Protein AF-A0A7S2PCW9-F1 (afdb_monomer_lite)

Radius of gyration: 30.2 Å; chains: 1; bounding box: 95×46×54 Å

Sequence (118 aa):
PPNASYPGVPGCVPASGDLLLANRIVDLWAAFAKHGEAAWPRFEIGAEQTLKINLSTIGGLPMENGNGRSDCELLRSIGVSVPDIMALFMALSTCGDPPIIEAATHAHVPGEAAAASR

Secondary structure (DSSP, 8-state):
------TTSPP-PPPHHHHHHHHHHHHHHHHHHHHS--SSPPP-TTS-EEE--SGGGGTS--EEES-SHHHHHHHHHTT--HHHHHHHHHHHHTTTPPP-------------------

pLDDT: mean 75.96, std 18.86, range [37.81, 97.12]

Foldseek 3Di:
DDDPDDPPDPGPDDDPLVVLLVVLVCVQVVCCVVPVDGPDDDADVPFGKDFDRDSCSSVHGDIDTDDCVVVVVVCVVVVNDPVNVVVVVVVVVVVPDDPPPPPPPPPPDDDDDDDDDD

Structure (mmCIF, N/CA/C/O backbone):
data_AF-A0A7S2PCW9-F1
#
_entry.id   AF-A0A7S2PCW9-F1
#
loop_
_atom_site.group_PDB
_atom_site.id
_atom_site.type_symbol
_atom_site.label_atom_id
_atom_site.label_alt_id
_atom_site.label_comp_id
_atom_site.label_asym_id
_atom_site.label_entity_id
_atom_site.label_seq_id
_atom_site.pdbx_PDB_ins_code
_atom_site.Cartn_x
_atom_site.Cartn_y
_atom_site.Cartn_z
_atom_site.occupancy
_atom_site.B_iso_or_equiv
_atom_site.auth_seq_id
_a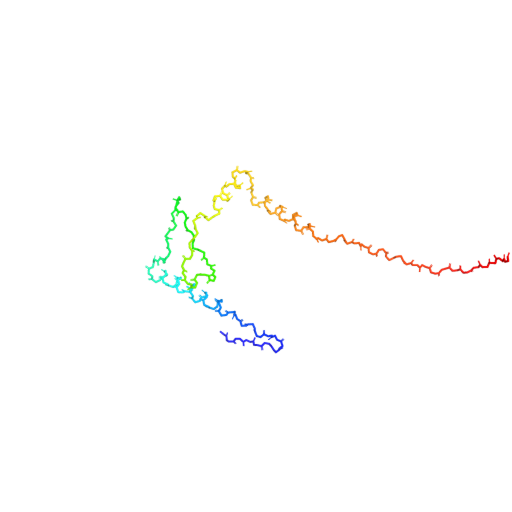tom_site.auth_comp_id
_atom_site.auth_asym_id
_atom_site.auth_atom_id
_atom_site.pdbx_PDB_model_num
ATOM 1 N N . PRO A 1 1 ? 7.077 14.504 -19.826 1.00 40.62 1 PRO A N 1
ATOM 2 C CA . PRO A 1 1 ? 8.308 15.194 -20.289 1.00 40.62 1 PRO A CA 1
ATOM 3 C C . PRO A 1 1 ? 9.526 14.254 -20.222 1.00 40.62 1 PRO A C 1
ATOM 5 O O . PRO A 1 1 ? 9.749 13.675 -19.163 1.00 40.62 1 PRO A O 1
ATOM 8 N N . PRO A 1 2 ? 10.275 14.044 -21.321 1.00 51.28 2 PRO A N 1
ATOM 9 C CA . PRO A 1 2 ? 11.422 13.149 -21.307 1.00 51.28 2 PRO A CA 1
ATOM 10 C C . PRO A 1 2 ? 12.657 13.868 -20.743 1.00 51.28 2 PRO A C 1
ATOM 12 O O . PRO A 1 2 ? 13.048 14.931 -21.213 1.00 51.28 2 PRO A O 1
ATOM 15 N N . ASN A 1 3 ? 13.204 13.271 -19.687 1.00 49.59 3 ASN A N 1
ATOM 16 C CA . ASN A 1 3 ? 14.555 13.356 -19.127 1.00 49.59 3 ASN A CA 1
ATOM 17 C C . ASN A 1 3 ? 15.497 14.434 -19.698 1.00 49.59 3 ASN A C 1
ATOM 19 O O . ASN A 1 3 ? 16.187 14.218 -20.696 1.00 49.59 3 ASN A O 1
ATOM 23 N N . ALA A 1 4 ? 15.633 15.546 -18.971 1.00 52.28 4 ALA A N 1
ATOM 24 C CA . ALA A 1 4 ? 16.808 16.403 -19.079 1.00 52.28 4 ALA A CA 1
ATOM 25 C C . ALA A 1 4 ? 17.998 15.676 -18.431 1.00 52.28 4 ALA A C 1
ATOM 27 O O . ALA A 1 4 ? 18.099 15.580 -17.209 1.00 52.28 4 ALA A O 1
ATOM 28 N N . SER A 1 5 ? 18.871 15.114 -19.263 1.00 53.31 5 SER A N 1
ATOM 29 C CA . SER A 1 5 ? 20.104 14.463 -18.819 1.00 53.31 5 SER A CA 1
ATOM 30 C C . SER A 1 5 ? 21.188 15.534 -18.692 1.00 53.31 5 SER A C 1
ATOM 32 O O . SER A 1 5 ? 21.655 16.053 -19.704 1.00 53.31 5 SER A O 1
ATOM 34 N N . TYR A 1 6 ? 21.568 15.900 -17.468 1.00 50.94 6 TYR A N 1
ATOM 35 C CA . TYR A 1 6 ? 22.735 16.755 -17.236 1.00 50.94 6 TYR A CA 1
ATOM 36 C C . TYR A 1 6 ? 24.022 15.956 -17.519 1.00 50.94 6 TYR A C 1
ATOM 38 O O . TYR A 1 6 ? 24.159 14.837 -17.015 1.00 50.94 6 TYR A O 1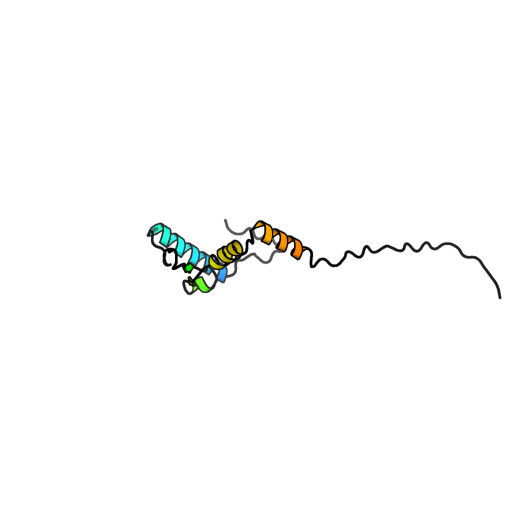
ATOM 46 N N . PRO A 1 7 ? 24.976 16.485 -18.309 1.00 47.00 7 PRO A N 1
ATOM 47 C CA . PRO A 1 7 ? 26.215 15.777 -18.609 1.00 47.00 7 PRO A CA 1
ATOM 48 C C . PRO A 1 7 ? 27.065 15.642 -17.338 1.00 47.00 7 PRO A C 1
ATOM 50 O O . PRO A 1 7 ? 27.389 16.636 -16.695 1.00 47.00 7 PRO A O 1
ATOM 53 N N . GLY A 1 8 ? 27.414 14.403 -16.978 1.00 58.62 8 GLY A N 1
ATOM 54 C CA . GLY A 1 8 ? 28.242 14.082 -15.806 1.00 58.62 8 GLY A CA 1
ATOM 55 C C . GLY A 1 8 ? 27.496 13.451 -14.627 1.00 58.62 8 GLY A C 1
ATOM 56 O O . GLY A 1 8 ? 28.143 13.000 -13.687 1.00 58.62 8 GLY A O 1
ATOM 57 N N . VAL A 1 9 ? 26.165 13.351 -14.682 1.00 60.97 9 VAL A N 1
ATOM 58 C CA . VAL A 1 9 ? 25.382 12.571 -13.714 1.00 60.97 9 VAL A CA 1
ATOM 59 C C . VAL A 1 9 ? 25.079 11.213 -14.354 1.00 60.97 9 VAL A C 1
ATOM 61 O O . VAL A 1 9 ? 24.480 11.202 -15.434 1.00 60.97 9 VAL A O 1
ATOM 64 N N . PRO A 1 10 ? 25.490 10.066 -13.771 1.00 61.47 10 PRO A N 1
ATOM 65 C CA . PRO A 1 10 ? 25.005 8.771 -14.237 1.00 61.47 10 PRO A CA 1
ATOM 66 C C . PRO A 1 10 ? 23.479 8.837 -14.231 1.00 61.47 10 PRO A C 1
ATOM 68 O O . PRO A 1 10 ? 22.887 9.183 -13.212 1.00 61.47 10 PRO A O 1
ATOM 71 N N . GLY A 1 11 ? 22.868 8.635 -15.402 1.00 66.69 11 GLY A N 1
ATOM 72 C CA . GLY A 1 11 ? 21.455 8.930 -15.614 1.00 66.69 11 GLY A CA 1
ATOM 73 C C . GLY A 1 11 ? 20.604 8.348 -14.492 1.00 66.69 11 GLY A C 1
ATOM 74 O O . GLY A 1 11 ? 20.697 7.154 -14.208 1.00 66.69 11 GLY A O 1
ATOM 75 N N . CYS A 1 12 ? 19.802 9.197 -13.847 1.00 73.88 12 CYS A N 1
ATOM 76 C CA . CYS A 1 12 ? 18.858 8.801 -12.808 1.00 73.88 12 CYS A CA 1
ATOM 77 C C . CYS A 1 12 ? 17.731 7.980 -13.446 1.00 73.88 12 CYS A C 1
ATOM 79 O O . CYS A 1 12 ? 16.638 8.485 -13.701 1.00 73.88 12 CYS A O 1
ATOM 81 N N . VAL A 1 13 ? 18.027 6.729 -13.783 1.00 84.94 13 VAL A N 1
ATOM 82 C CA . VAL A 1 13 ? 17.057 5.775 -14.306 1.00 84.94 13 VAL A CA 1
ATOM 83 C C . VAL A 1 13 ? 16.504 4.999 -13.112 1.00 84.94 13 VAL A C 1
ATOM 85 O O . VAL A 1 13 ? 17.295 4.399 -12.380 1.00 84.94 13 VAL A O 1
ATOM 88 N N . PRO A 1 14 ? 15.178 5.013 -12.885 1.00 86.44 14 PRO A N 1
ATOM 89 C CA . PRO A 1 14 ? 14.561 4.210 -11.835 1.00 86.44 14 PRO A CA 1
ATOM 90 C C . PRO A 1 14 ? 14.922 2.731 -11.985 1.00 86.44 14 PRO A C 1
ATOM 92 O O . PRO A 1 14 ? 15.053 2.233 -13.109 1.00 86.44 14 PRO A O 1
ATOM 95 N N . ALA A 1 15 ? 15.051 2.013 -10.867 1.00 90.94 15 ALA A N 1
ATOM 96 C CA . ALA A 1 15 ? 15.292 0.581 -10.932 1.00 90.94 15 ALA A CA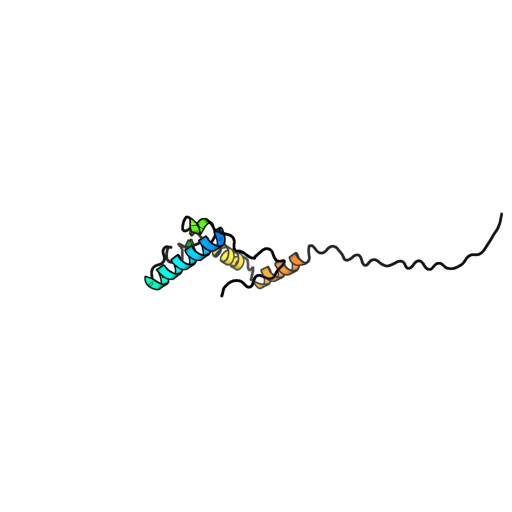 1
ATOM 97 C C . ALA A 1 15 ? 14.109 -0.111 -11.627 1.00 90.94 15 ALA A C 1
ATOM 99 O O . ALA A 1 15 ? 12.955 0.311 -11.515 1.00 90.94 15 ALA A O 1
ATOM 100 N N . SER A 1 16 ? 14.376 -1.208 -12.336 1.00 92.50 16 SER A N 1
ATOM 101 C CA . SER A 1 16 ? 13.323 -1.960 -13.032 1.00 92.50 16 SER A CA 1
ATOM 102 C C . SER A 1 16 ? 12.218 -2.427 -12.078 1.00 92.50 16 SER A C 1
ATOM 104 O O . SER A 1 16 ? 11.044 -2.389 -12.436 1.00 92.50 16 SER A O 1
ATOM 106 N N . GLY A 1 17 ? 12.581 -2.800 -10.846 1.00 93.69 17 GLY A N 1
ATOM 107 C CA . GLY A 1 17 ? 11.633 -3.149 -9.788 1.00 93.69 17 GLY A CA 1
ATOM 108 C C . GLY A 1 17 ? 10.683 -2.005 -9.425 1.00 93.69 17 GLY A C 1
ATOM 109 O O . GLY A 1 17 ? 9.489 -2.246 -9.267 1.00 93.69 17 GLY A O 1
ATOM 110 N N . ASP A 1 18 ? 11.176 -0.766 -9.376 1.00 93.88 18 ASP A N 1
ATOM 111 C CA . ASP A 1 18 ? 10.360 0.408 -9.046 1.00 93.88 18 ASP A CA 1
ATOM 112 C C . ASP A 1 18 ? 9.331 0.688 -10.141 1.00 93.88 18 ASP A C 1
ATOM 114 O O . ASP A 1 18 ? 8.170 0.967 -9.851 1.00 93.88 18 ASP A O 1
ATOM 118 N N . LEU A 1 19 ? 9.733 0.554 -11.410 1.00 96.38 19 LEU A N 1
ATOM 119 C CA . LEU A 1 19 ? 8.829 0.716 -12.552 1.00 96.38 19 LEU A CA 1
ATOM 120 C C . LEU A 1 19 ? 7.735 -0.359 -12.564 1.00 96.38 19 LEU A C 1
ATOM 122 O O . LEU A 1 19 ? 6.568 -0.058 -12.810 1.00 96.38 19 LEU A O 1
ATOM 126 N N . LEU A 1 20 ? 8.098 -1.611 -12.271 1.00 97.12 20 LEU A N 1
ATOM 127 C CA . LEU A 1 20 ? 7.141 -2.714 -12.182 1.00 97.12 20 LEU A CA 1
ATOM 128 C C . LEU A 1 20 ? 6.165 -2.525 -11.018 1.00 97.12 20 LEU A C 1
ATOM 130 O O . LEU A 1 20 ? 4.961 -2.714 -11.192 1.00 97.12 20 LEU A O 1
ATOM 134 N N . LEU A 1 21 ? 6.665 -2.113 -9.851 1.00 96.38 21 LEU A N 1
ATOM 135 C CA . LEU A 1 21 ? 5.826 -1.805 -8.699 1.00 96.38 21 LEU A CA 1
ATOM 136 C C . LEU A 1 21 ? 4.893 -0.623 -8.991 1.00 96.38 21 LEU A C 1
ATOM 138 O O . LEU A 1 21 ? 3.707 -0.701 -8.682 1.00 96.38 21 LEU A O 1
ATOM 142 N N . ALA A 1 22 ? 5.389 0.439 -9.629 1.00 96.56 22 ALA A N 1
ATOM 143 C CA . ALA A 1 22 ? 4.581 1.595 -10.007 1.00 96.56 22 ALA A CA 1
ATOM 144 C C . ALA A 1 22 ? 3.431 1.201 -10.943 1.00 96.56 22 ALA A C 1
ATOM 146 O O . ALA A 1 22 ? 2.282 1.547 -10.670 1.00 96.56 22 ALA A O 1
ATOM 147 N N . ASN A 1 23 ? 3.714 0.416 -11.988 1.00 96.88 23 ASN A N 1
ATOM 148 C CA . ASN A 1 23 ? 2.680 -0.105 -12.886 1.00 96.88 23 ASN A CA 1
ATOM 149 C C . ASN A 1 23 ? 1.645 -0.934 -12.117 1.00 96.88 23 ASN A C 1
ATOM 151 O O . ASN A 1 23 ? 0.444 -0.719 -12.261 1.00 96.88 23 ASN A O 1
ATOM 155 N N . ARG A 1 24 ? 2.104 -1.819 -11.224 1.00 96.19 24 ARG A N 1
ATOM 156 C CA . ARG A 1 24 ? 1.217 -2.644 -10.401 1.00 96.19 24 ARG A CA 1
ATOM 157 C C . ARG A 1 24 ? 0.308 -1.810 -9.496 1.00 96.19 24 ARG A C 1
ATOM 159 O O . ARG A 1 24 ? -0.872 -2.124 -9.369 1.00 96.19 24 ARG A O 1
ATOM 166 N N . ILE A 1 25 ? 0.836 -0.761 -8.869 1.00 96.62 25 ILE A N 1
ATOM 167 C CA . ILE A 1 25 ? 0.061 0.158 -8.024 1.00 96.62 25 ILE A CA 1
ATOM 168 C C . ILE A 1 25 ? -0.985 0.896 -8.864 1.00 96.62 25 ILE A C 1
ATOM 170 O O . ILE A 1 25 ? -2.142 0.984 -8.453 1.00 96.62 25 ILE A O 1
ATOM 174 N N . VAL A 1 26 ? -0.601 1.396 -10.041 1.00 97.12 26 VAL A N 1
ATOM 175 C CA . VAL A 1 26 ? -1.527 2.068 -10.963 1.00 97.12 26 VAL A CA 1
ATOM 176 C C . VAL A 1 26 ? -2.669 1.136 -11.357 1.00 97.12 26 VAL A C 1
ATOM 178 O O . VAL A 1 26 ? -3.823 1.544 -11.258 1.00 97.12 26 VAL A O 1
ATOM 181 N N . ASP A 1 27 ? -2.377 -0.113 -11.719 1.00 95.50 27 ASP A N 1
ATOM 182 C CA . ASP A 1 27 ? -3.400 -1.098 -12.084 1.00 95.50 27 ASP A CA 1
ATOM 183 C C . ASP A 1 27 ? -4.389 -1.352 -10.941 1.00 95.50 27 ASP A C 1
ATOM 185 O O . ASP A 1 27 ? -5.600 -1.390 -11.163 1.00 95.50 27 ASP A O 1
ATOM 189 N N . LEU A 1 28 ? -3.890 -1.484 -9.708 1.00 95.44 28 LEU A N 1
ATOM 190 C CA . LEU A 1 28 ? -4.722 -1.689 -8.521 1.00 95.44 28 LEU A CA 1
ATOM 191 C C . LEU A 1 28 ? -5.684 -0.516 -8.287 1.00 95.44 28 LEU A C 1
ATOM 193 O O . LEU A 1 28 ? -6.885 -0.729 -8.103 1.00 95.44 28 LEU A O 1
ATOM 197 N N . TRP A 1 29 ? -5.181 0.720 -8.335 1.00 95.94 29 TRP A N 1
ATOM 198 C CA . TRP A 1 29 ? -6.010 1.912 -8.136 1.00 95.94 29 TRP A CA 1
ATOM 199 C C . TRP A 1 29 ? -6.957 2.177 -9.305 1.00 95.94 29 TRP A C 1
ATOM 201 O O . TRP A 1 29 ? -8.098 2.577 -9.083 1.00 95.94 29 TRP A O 1
ATOM 211 N N . ALA A 1 30 ? -6.522 1.930 -10.541 1.00 96.62 30 ALA A N 1
ATOM 212 C CA . ALA A 1 30 ? -7.357 2.083 -11.726 1.00 96.62 30 ALA A CA 1
ATOM 213 C C . ALA A 1 30 ? -8.506 1.066 -11.738 1.00 96.62 30 ALA A C 1
ATOM 215 O O . ALA A 1 30 ? -9.645 1.434 -12.027 1.00 96.62 30 ALA A O 1
ATOM 216 N N . ALA A 1 31 ? -8.233 -0.194 -11.382 1.00 94.62 31 ALA A N 1
ATOM 217 C CA . ALA A 1 31 ? -9.260 -1.223 -11.253 1.00 94.62 31 ALA A CA 1
ATOM 218 C C . ALA A 1 31 ? -10.287 -0.848 -10.177 1.00 94.62 31 ALA A C 1
ATOM 220 O O . ALA A 1 31 ? -11.488 -0.870 -10.453 1.00 94.62 31 ALA A O 1
ATOM 221 N N . PHE A 1 32 ? -9.824 -0.412 -9.000 1.00 96.00 32 PHE A N 1
ATOM 222 C CA . PHE A 1 32 ? -10.706 0.068 -7.938 1.00 96.00 32 PHE A CA 1
ATOM 223 C C . PHE A 1 32 ? -11.559 1.258 -8.391 1.00 96.00 32 PHE A C 1
ATOM 225 O O . PHE A 1 32 ? -12.774 1.243 -8.224 1.00 96.00 32 PHE A O 1
ATOM 232 N N . ALA A 1 33 ? -10.957 2.267 -9.024 1.00 97.00 33 ALA A N 1
ATOM 233 C CA . ALA A 1 33 ? -11.682 3.442 -9.504 1.00 97.00 33 ALA A CA 1
ATOM 234 C C . ALA A 1 33 ? -12.732 3.096 -10.572 1.00 97.00 33 ALA A C 1
ATOM 236 O O . ALA A 1 33 ? -13.793 3.714 -10.626 1.00 97.00 33 ALA A O 1
ATOM 237 N N . LYS A 1 34 ? -12.444 2.106 -11.425 1.00 97.00 34 LYS A N 1
ATOM 238 C CA . LYS A 1 34 ? -13.335 1.685 -12.510 1.00 97.00 34 LYS A CA 1
ATOM 239 C C . LYS A 1 34 ? -14.491 0.811 -12.027 1.00 97.00 34 LYS A C 1
ATOM 241 O O . LYS A 1 34 ? -15.591 0.925 -12.562 1.00 97.00 34 LYS A O 1
ATOM 246 N N . HIS A 1 35 ? -14.235 -0.082 -11.076 1.00 95.44 35 HIS A N 1
ATOM 247 C CA . HIS A 1 35 ? -15.184 -1.122 -10.674 1.00 95.44 35 HIS A CA 1
ATOM 248 C C . HIS A 1 35 ? -15.805 -0.892 -9.292 1.00 95.44 35 HIS A C 1
ATOM 250 O O . HIS A 1 35 ? -16.801 -1.525 -8.969 1.00 95.44 35 HIS A O 1
ATOM 256 N N . GLY A 1 36 ? -15.247 0.008 -8.481 1.00 92.56 36 GLY A N 1
ATOM 257 C CA . GLY A 1 36 ? -15.664 0.237 -7.095 1.00 92.56 36 GLY A CA 1
ATOM 258 C C . GLY A 1 36 ? -15.244 -0.872 -6.125 1.00 92.56 36 GLY A C 1
ATOM 259 O O . GLY A 1 36 ? -15.524 -0.778 -4.932 1.00 92.56 36 GLY A O 1
ATOM 260 N N . GLU A 1 37 ? -14.555 -1.901 -6.616 1.00 89.94 37 GLU A N 1
ATOM 261 C CA . GLU A 1 37 ? -14.130 -3.068 -5.849 1.00 89.94 37 GLU A CA 1
ATOM 262 C C . GLU A 1 37 ? -12.610 -3.191 -5.881 1.00 89.94 37 GLU A C 1
ATOM 264 O O . GLU A 1 37 ? -11.972 -3.112 -6.934 1.00 89.94 37 GLU A O 1
ATOM 269 N N . ALA A 1 38 ? -12.021 -3.341 -4.698 1.00 92.81 38 ALA A N 1
ATOM 270 C CA . ALA A 1 38 ? -10.590 -3.528 -4.551 1.00 92.81 38 ALA A CA 1
ATOM 271 C C . ALA A 1 38 ? -10.259 -5.022 -4.607 1.00 92.81 38 ALA A C 1
ATOM 273 O O . ALA A 1 38 ? -11.027 -5.859 -4.143 1.00 92.81 38 ALA A O 1
ATOM 274 N N . ALA A 1 39 ? -9.077 -5.358 -5.124 1.00 92.31 39 ALA A N 1
ATOM 275 C CA . ALA A 1 39 ? -8.588 -6.739 -5.133 1.00 92.31 39 ALA A CA 1
ATOM 276 C C . ALA A 1 39 ? -8.149 -7.237 -3.739 1.00 92.31 39 ALA A C 1
ATOM 278 O O . ALA A 1 39 ? -7.779 -8.400 -3.585 1.00 92.31 39 ALA A O 1
ATOM 279 N N . TRP A 1 40 ? -8.153 -6.356 -2.737 1.00 92.38 40 TRP A N 1
ATOM 280 C CA . TRP A 1 40 ? -7.886 -6.668 -1.338 1.00 92.38 40 TRP A CA 1
ATOM 281 C C . TRP A 1 40 ? -9.156 -6.469 -0.497 1.00 92.38 40 TRP A C 1
ATOM 283 O O . TRP A 1 40 ? -10.023 -5.674 -0.874 1.00 92.38 40 TRP A O 1
ATOM 293 N N . PRO A 1 41 ? -9.275 -7.167 0.645 1.00 91.00 41 PRO A N 1
ATOM 294 C CA . PRO A 1 41 ? -10.446 -7.079 1.506 1.00 91.00 41 PRO A CA 1
ATOM 295 C C . PRO A 1 41 ? -10.735 -5.658 1.983 1.00 91.00 41 PRO A C 1
ATOM 297 O O . PRO A 1 41 ? -9.830 -4.851 2.223 1.00 91.00 41 PRO A O 1
ATOM 300 N N . ARG A 1 42 ? -12.024 -5.365 2.161 1.00 90.12 42 ARG A N 1
ATOM 301 C CA . ARG A 1 42 ? -12.462 -4.139 2.821 1.00 90.12 42 ARG A CA 1
ATOM 302 C C . ARG A 1 42 ? -11.996 -4.157 4.275 1.00 90.12 42 ARG A C 1
ATOM 304 O O . ARG A 1 42 ? -11.983 -5.196 4.923 1.00 90.12 42 ARG A O 1
ATOM 311 N N . PHE A 1 43 ? -11.655 -2.982 4.789 1.00 87.62 43 PHE A N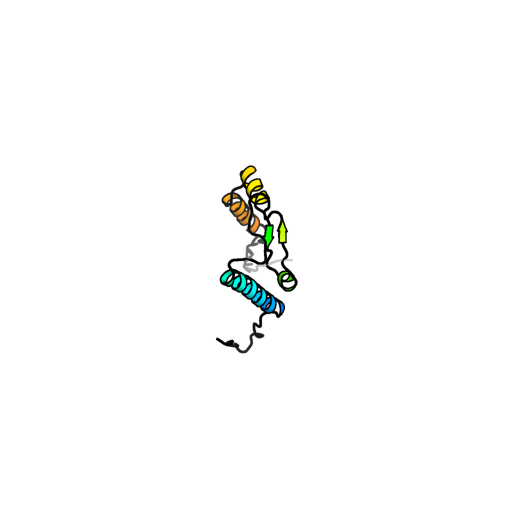 1
ATOM 312 C CA . PHE A 1 43 ? -11.346 -2.823 6.200 1.00 87.62 43 PHE A CA 1
ATOM 313 C C . PHE A 1 43 ? -12.568 -3.124 7.081 1.00 87.62 43 PHE A C 1
ATOM 315 O O . PHE A 1 43 ? -13.630 -2.521 6.896 1.00 87.62 43 PHE A O 1
ATOM 322 N N . GLU A 1 44 ? -12.375 -3.989 8.076 1.00 85.19 44 GLU A N 1
ATOM 323 C CA . GLU A 1 44 ? -13.364 -4.317 9.100 1.00 85.19 44 GLU A CA 1
ATOM 324 C C . GLU A 1 44 ? -12.744 -4.221 10.498 1.00 85.19 44 GLU A C 1
ATOM 326 O O . GLU A 1 44 ? -11.658 -4.741 10.765 1.00 85.19 44 GLU A O 1
ATOM 331 N N . ILE A 1 45 ? -13.451 -3.548 11.410 1.00 81.94 45 ILE A N 1
ATOM 332 C CA . ILE A 1 45 ? -13.028 -3.429 12.809 1.00 81.94 45 ILE A CA 1
ATOM 333 C C . ILE A 1 45 ? -13.058 -4.824 13.445 1.00 81.94 45 ILE A C 1
ATOM 335 O O . ILE A 1 45 ? -14.080 -5.503 13.395 1.00 81.94 45 ILE A O 1
ATOM 339 N N . GLY A 1 46 ? -11.946 -5.241 14.056 1.00 79.50 46 GLY A N 1
ATOM 340 C CA . GLY A 1 46 ? -11.794 -6.566 14.677 1.00 79.50 46 GLY A CA 1
ATOM 341 C C . GLY A 1 46 ? -11.289 -7.664 13.732 1.00 79.50 46 GLY A C 1
ATOM 342 O O . GLY A 1 46 ? -10.855 -8.710 14.205 1.00 79.50 46 GLY A O 1
ATOM 343 N N . ALA A 1 47 ? -11.264 -7.406 12.424 1.00 83.62 47 ALA A N 1
ATOM 344 C CA . ALA A 1 47 ? -10.657 -8.260 11.404 1.00 83.62 47 ALA A CA 1
ATOM 345 C C . ALA A 1 47 ? -9.722 -7.423 10.517 1.00 83.62 47 ALA A C 1
ATOM 347 O O . ALA A 1 47 ? -9.770 -7.467 9.289 1.00 83.62 47 ALA A O 1
ATOM 348 N N . GLU A 1 48 ? -8.891 -6.598 11.159 1.00 86.19 48 GLU A N 1
ATOM 349 C CA . GLU A 1 48 ? -8.073 -5.608 10.470 1.00 86.19 48 GLU A CA 1
ATOM 350 C C . GLU A 1 48 ? -7.005 -6.294 9.609 1.00 86.19 48 GLU A C 1
ATOM 352 O O . GLU A 1 48 ? -6.073 -6.921 10.119 1.00 86.19 48 GLU A O 1
ATOM 357 N N . GLN A 1 49 ? -7.134 -6.138 8.294 1.00 87.94 49 GLN A N 1
ATOM 358 C CA . GLN A 1 49 ? -6.150 -6.572 7.312 1.00 87.94 49 GLN A CA 1
ATOM 359 C C . GLN A 1 49 ? -5.669 -5.360 6.523 1.00 87.94 49 GLN A C 1
ATOM 361 O O . GLN A 1 49 ? -6.468 -4.544 6.063 1.00 87.94 49 GLN A O 1
ATOM 366 N N . THR A 1 50 ? -4.355 -5.231 6.371 1.00 87.94 50 THR A N 1
ATOM 367 C CA . THR A 1 50 ? -3.727 -4.144 5.617 1.00 87.94 50 THR A CA 1
ATOM 368 C C . THR A 1 50 ? -2.934 -4.716 4.454 1.00 87.94 50 THR A C 1
ATOM 370 O O . THR A 1 50 ? -2.130 -5.630 4.625 1.00 87.94 50 THR A O 1
ATOM 373 N N . LEU A 1 51 ? -3.149 -4.170 3.258 1.00 92.12 51 LEU A N 1
ATOM 374 C CA . LEU A 1 51 ? -2.316 -4.468 2.100 1.00 92.12 51 LEU A CA 1
ATOM 375 C C . LEU A 1 51 ? -0.950 -3.794 2.274 1.00 92.12 51 LEU A C 1
ATOM 377 O O . LEU A 1 51 ? -0.872 -2.567 2.354 1.00 92.12 51 LEU A O 1
ATOM 381 N N . LYS A 1 52 ? 0.132 -4.576 2.282 1.00 92.69 52 LYS A N 1
ATOM 382 C CA . LYS A 1 52 ? 1.494 -4.032 2.229 1.00 92.69 52 LYS A CA 1
ATOM 383 C C . LYS A 1 52 ? 1.860 -3.726 0.779 1.00 92.69 52 LYS A C 1
ATOM 385 O O . LYS A 1 52 ? 1.737 -4.578 -0.099 1.00 92.69 52 LYS A O 1
ATOM 390 N N . ILE A 1 53 ? 2.350 -2.516 0.531 1.00 94.19 53 ILE A N 1
ATOM 391 C CA . ILE A 1 53 ? 2.846 -2.110 -0.788 1.00 94.19 53 ILE A CA 1
ATOM 392 C C . ILE A 1 53 ? 4.372 -2.102 -0.745 1.00 94.19 53 ILE A C 1
ATOM 394 O O . ILE A 1 53 ? 4.977 -1.256 -0.092 1.00 94.19 53 ILE A O 1
ATOM 398 N N . ASN A 1 54 ? 4.994 -3.071 -1.410 1.00 94.25 54 ASN A N 1
ATOM 399 C CA . ASN A 1 54 ? 6.444 -3.199 -1.554 1.00 94.25 54 ASN A CA 1
ATOM 400 C C . ASN A 1 54 ? 6.772 -4.047 -2.802 1.00 94.25 54 ASN A C 1
ATOM 402 O O . ASN A 1 54 ? 5.887 -4.397 -3.577 1.00 94.25 54 ASN A O 1
ATOM 406 N N . LEU A 1 55 ? 8.039 -4.412 -3.017 1.00 95.25 55 LEU A N 1
ATOM 407 C CA . LEU A 1 55 ? 8.433 -5.182 -4.205 1.00 95.25 55 LEU A CA 1
ATOM 408 C C . LEU A 1 55 ? 7.775 -6.573 -4.304 1.00 95.25 55 LEU A C 1
ATOM 410 O O . LEU A 1 55 ? 7.634 -7.087 -5.412 1.00 95.25 55 LEU A O 1
ATOM 414 N N . SER A 1 56 ? 7.318 -7.181 -3.201 1.00 94.06 56 SER A N 1
ATOM 415 C CA . SER A 1 56 ? 6.580 -8.450 -3.284 1.00 94.06 56 SER A CA 1
ATOM 416 C C . SER A 1 56 ? 5.151 -8.272 -3.808 1.00 94.06 56 SER A C 1
ATOM 418 O O . SER A 1 56 ? 4.570 -9.233 -4.316 1.00 94.06 56 SER A O 1
ATOM 420 N N . THR A 1 57 ? 4.618 -7.041 -3.819 1.00 95.38 57 THR A N 1
ATOM 421 C CA . THR A 1 57 ? 3.322 -6.705 -4.435 1.00 95.38 57 THR A CA 1
ATOM 422 C C . THR A 1 57 ? 3.299 -6.962 -5.951 1.00 95.38 57 THR A C 1
ATOM 424 O O . THR A 1 57 ? 2.238 -7.139 -6.552 1.00 95.38 57 THR A O 1
ATOM 427 N N . ILE A 1 58 ? 4.474 -7.020 -6.591 1.00 94.12 58 ILE A N 1
ATOM 428 C CA . ILE A 1 58 ? 4.605 -7.367 -8.014 1.00 94.12 58 ILE A CA 1
ATOM 429 C C . ILE A 1 58 ? 4.112 -8.803 -8.263 1.00 94.12 58 ILE A C 1
ATOM 431 O O . ILE A 1 58 ? 3.455 -9.059 -9.269 1.00 94.12 58 ILE A O 1
ATOM 435 N N . GLY A 1 59 ? 4.397 -9.730 -7.341 1.00 91.75 59 GLY A N 1
ATOM 436 C CA . GLY A 1 59 ? 4.028 -11.145 -7.459 1.00 91.75 59 GLY A CA 1
ATOM 437 C C . GLY A 1 59 ? 2.698 -11.525 -6.801 1.00 91.75 59 GLY A C 1
ATOM 438 O O . GLY A 1 59 ? 2.179 -12.606 -7.065 1.00 91.75 59 GLY A O 1
ATOM 439 N N . GLY A 1 60 ? 2.131 -10.669 -5.949 1.00 94.12 60 GLY A N 1
ATOM 440 C CA . GLY A 1 60 ? 0.908 -10.972 -5.202 1.00 94.12 60 GLY A CA 1
ATOM 441 C C . GLY A 1 60 ? 0.390 -9.782 -4.400 1.00 94.12 60 GLY A C 1
ATOM 442 O O . GLY A 1 60 ? 0.871 -8.670 -4.553 1.00 94.12 60 GLY A O 1
ATOM 443 N N . LEU A 1 61 ? -0.610 -9.994 -3.546 1.00 94.06 61 LEU A N 1
ATOM 444 C CA . LEU A 1 61 ? -1.117 -8.967 -2.629 1.00 94.06 61 LEU A CA 1
ATOM 445 C C . LEU A 1 61 ? -0.761 -9.373 -1.197 1.00 94.06 61 LEU A C 1
ATOM 447 O O . LEU A 1 61 ? -1.527 -10.104 -0.571 1.00 94.06 61 LEU A O 1
ATOM 451 N N . PRO A 1 62 ? 0.428 -8.991 -0.695 1.00 92.38 62 PRO A N 1
ATOM 452 C CA . PRO A 1 62 ? 0.836 -9.363 0.649 1.00 92.38 62 PRO A CA 1
ATOM 453 C C . PRO A 1 62 ? -0.050 -8.637 1.665 1.00 92.38 62 PRO A C 1
ATOM 455 O O . PRO A 1 62 ? -0.037 -7.409 1.759 1.00 92.38 62 PRO A O 1
ATOM 458 N N . MET A 1 63 ? -0.820 -9.412 2.423 1.00 91.56 63 MET A N 1
ATOM 459 C CA . MET A 1 63 ? -1.679 -8.906 3.489 1.00 91.56 63 MET A CA 1
ATOM 460 C C . MET A 1 63 ? -0.985 -9.063 4.840 1.00 91.56 63 MET A C 1
ATOM 462 O O . MET A 1 63 ? -0.318 -10.064 5.098 1.00 91.56 63 MET A O 1
ATOM 466 N N . GLU A 1 64 ? -1.170 -8.080 5.706 1.00 87.12 64 GLU A N 1
ATOM 467 C CA . GLU A 1 64 ? -0.746 -8.105 7.100 1.00 87.12 64 GLU A CA 1
ATOM 468 C C . GLU A 1 64 ? -1.971 -8.013 8.000 1.00 87.12 64 GLU A C 1
ATOM 470 O O . GLU A 1 64 ? -2.830 -7.149 7.808 1.00 87.12 64 GLU A O 1
ATOM 475 N N . ASN A 1 65 ? -2.053 -8.921 8.969 1.00 85.06 65 ASN A N 1
ATOM 476 C CA . ASN A 1 65 ? -3.125 -8.937 9.954 1.00 85.06 65 ASN A CA 1
ATOM 477 C C . ASN A 1 65 ? -2.707 -8.094 11.154 1.00 85.06 65 ASN A C 1
ATOM 479 O O . ASN A 1 65 ? -1.634 -8.331 11.702 1.00 85.06 65 ASN A O 1
ATOM 483 N N . GLY A 1 66 ? -3.576 -7.179 11.586 1.00 71.31 66 GLY A N 1
ATOM 484 C CA . GLY A 1 66 ? -3.311 -6.302 12.725 1.00 71.31 66 GLY A CA 1
ATOM 485 C C . GLY A 1 66 ? -2.200 -5.306 12.404 1.00 71.31 66 GLY A C 1
ATOM 486 O O . GLY A 1 66 ? -1.017 -5.604 12.511 1.00 71.31 66 GLY A O 1
ATOM 487 N N . ASN A 1 67 ? -2.572 -4.101 11.989 1.00 62.72 67 ASN A N 1
ATOM 488 C CA . ASN A 1 67 ? -1.591 -3.119 11.544 1.00 62.72 67 ASN A CA 1
ATOM 489 C C . ASN A 1 67 ? -1.370 -2.052 12.607 1.00 62.72 67 ASN A C 1
ATOM 491 O O . ASN A 1 67 ? -2.054 -1.032 12.571 1.00 62.72 67 ASN A O 1
ATOM 495 N N . GLY A 1 68 ? -0.465 -2.309 13.561 1.00 60.53 68 GLY A N 1
ATOM 496 C CA . GLY A 1 68 ? 0.097 -1.321 14.498 1.00 60.53 68 GLY A CA 1
ATOM 497 C C . GLY A 1 68 ? -0.907 -0.554 15.364 1.00 60.53 68 GLY A C 1
ATOM 498 O O . GLY A 1 68 ? -0.517 0.231 16.218 1.00 60.53 68 GLY A O 1
ATOM 499 N N . ARG A 1 69 ? -2.211 -0.768 15.181 1.00 66.00 69 ARG A N 1
ATOM 500 C CA . ARG A 1 69 ? -3.273 -0.111 15.923 1.00 66.00 69 ARG A CA 1
ATOM 501 C C . ARG A 1 69 ? -3.298 -0.649 17.334 1.00 66.00 69 ARG A C 1
ATOM 503 O O . ARG A 1 69 ? -3.421 0.138 18.252 1.00 66.00 69 ARG A O 1
ATOM 510 N N . SER A 1 70 ? -3.062 -1.948 17.512 1.00 64.50 70 SER A N 1
ATOM 511 C CA . SER A 1 70 ? -2.759 -2.523 18.823 1.00 64.50 70 SER A CA 1
ATOM 512 C C . SER A 1 70 ? -1.553 -1.856 19.473 1.00 64.50 70 SER A C 1
ATOM 514 O O . SER A 1 70 ? -1.587 -1.628 20.672 1.00 64.50 70 SER A O 1
ATOM 516 N N . ASP A 1 71 ? -0.523 -1.496 18.705 1.00 70.69 71 ASP A N 1
ATOM 517 C CA . ASP A 1 71 ? 0.682 -0.860 19.241 1.00 70.69 71 ASP A CA 1
ATOM 518 C C . ASP A 1 71 ? 0.403 0.602 19.608 1.00 70.69 71 ASP A C 1
ATOM 520 O O . ASP A 1 71 ? 0.797 1.057 20.675 1.00 70.69 71 ASP A O 1
ATOM 524 N N . CYS A 1 72 ? -0.357 1.332 18.787 1.00 73.06 72 CYS A N 1
ATOM 525 C CA . CYS A 1 72 ? -0.830 2.677 19.103 1.00 73.06 72 CYS A CA 1
ATOM 526 C C . CYS A 1 72 ? -1.799 2.690 20.293 1.00 73.06 72 CYS A C 1
ATOM 528 O O . CYS A 1 72 ? -1.693 3.568 21.145 1.00 73.06 72 CYS A O 1
ATOM 530 N N . GLU A 1 73 ? -2.726 1.736 20.372 1.00 71.56 73 GLU A N 1
ATOM 531 C CA . GLU A 1 73 ? -3.649 1.573 21.499 1.00 71.56 73 GLU A CA 1
ATOM 532 C C . GLU A 1 73 ? -2.895 1.140 22.761 1.00 71.56 73 GLU A C 1
ATOM 534 O O . GLU A 1 73 ? -3.186 1.645 23.841 1.00 71.56 73 GLU A O 1
ATOM 539 N N . LEU A 1 74 ? -1.872 0.286 22.642 1.00 77.56 74 LEU A N 1
ATOM 540 C CA . LEU A 1 74 ? -0.991 -0.083 23.747 1.00 77.56 74 LEU A CA 1
ATOM 541 C C . LEU A 1 74 ? -0.225 1.139 24.249 1.00 77.56 74 LEU A C 1
ATOM 543 O O . LEU A 1 74 ? -0.305 1.442 25.436 1.00 77.56 74 LEU A O 1
ATOM 547 N N . LEU A 1 75 ? 0.462 1.867 23.365 1.00 79.44 75 LEU A N 1
ATOM 548 C CA . LEU A 1 75 ? 1.187 3.097 23.699 1.00 79.44 75 LEU A CA 1
ATOM 549 C C . LEU A 1 75 ? 0.256 4.117 24.361 1.00 79.44 75 LEU A C 1
ATOM 551 O O . LEU A 1 75 ? 0.578 4.659 25.416 1.00 79.44 75 LEU A O 1
ATOM 555 N N . ARG A 1 76 ? -0.950 4.293 23.814 1.00 79.06 76 ARG A N 1
ATOM 556 C CA . ARG A 1 76 ? -1.991 5.134 24.409 1.00 79.06 76 ARG A CA 1
ATOM 557 C C . ARG A 1 76 ? -2.420 4.628 25.789 1.00 79.06 76 ARG A C 1
ATOM 559 O O . ARG A 1 76 ? -2.606 5.442 26.690 1.00 79.06 76 ARG A O 1
ATOM 566 N N . SER A 1 77 ? -2.551 3.314 25.978 1.00 80.94 77 SER A N 1
ATOM 567 C CA . SER A 1 77 ? -2.952 2.704 27.255 1.00 80.94 77 SER A CA 1
ATOM 568 C C . SER A 1 77 ? -1.903 2.867 28.357 1.00 80.94 77 SER A C 1
ATOM 570 O O . SER A 1 77 ? -2.269 3.025 29.519 1.00 80.94 77 SER A O 1
ATOM 572 N N . ILE A 1 78 ? -0.613 2.901 28.001 1.00 86.38 78 ILE A N 1
ATOM 573 C CA . ILE A 1 78 ? 0.486 3.189 28.935 1.00 86.38 78 ILE A CA 1
ATOM 574 C C . ILE A 1 78 ? 0.784 4.694 29.056 1.00 86.38 78 ILE A C 1
ATOM 576 O O . ILE A 1 78 ? 1.773 5.078 29.675 1.00 86.38 78 ILE A O 1
ATOM 580 N N . GLY A 1 79 ? -0.072 5.550 28.486 1.00 86.00 79 GLY A N 1
ATOM 581 C CA . GLY A 1 79 ? 0.019 7.007 28.595 1.00 86.00 79 GLY A CA 1
ATOM 582 C C . GLY A 1 79 ? 1.081 7.656 27.709 1.00 86.00 79 GLY A C 1
ATOM 583 O O . GLY A 1 79 ? 1.348 8.840 27.876 1.00 86.00 79 GLY A O 1
ATOM 584 N N . VAL A 1 80 ? 1.671 6.918 26.766 1.00 85.00 80 VAL A N 1
ATOM 585 C CA . VAL A 1 80 ? 2.660 7.4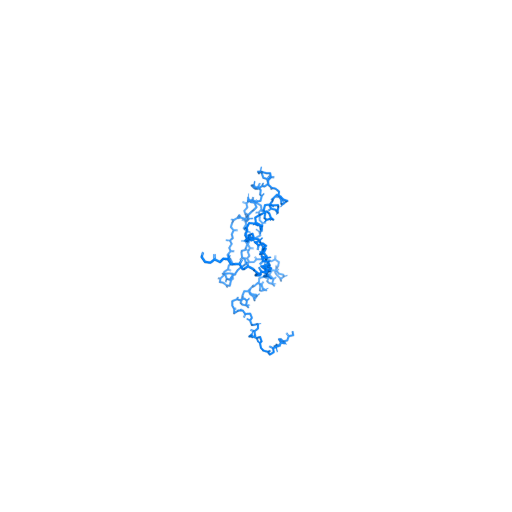48 25.825 1.00 85.00 80 VAL A CA 1
ATOM 586 C C . VAL A 1 80 ? 1.936 8.151 24.682 1.00 85.00 80 VAL A C 1
ATOM 588 O O . VAL A 1 80 ? 1.214 7.540 23.890 1.00 85.00 80 VAL A O 1
ATOM 591 N N . SER A 1 81 ? 2.132 9.462 24.599 1.00 81.44 81 SER A N 1
ATOM 592 C CA . SER A 1 81 ? 1.574 10.319 23.562 1.00 81.44 81 SER A CA 1
ATOM 593 C C . SER A 1 81 ? 2.588 10.598 22.444 1.00 81.44 81 SER A C 1
ATOM 595 O O . SER A 1 81 ? 3.792 10.391 22.589 1.00 81.44 81 SER A O 1
ATOM 597 N N . VAL A 1 82 ? 2.110 11.093 21.298 1.00 76.12 82 VAL A N 1
ATOM 598 C CA . VAL A 1 82 ? 2.976 11.516 20.179 1.00 76.12 82 VAL A CA 1
ATOM 599 C C . VAL A 1 82 ? 4.043 12.542 20.615 1.00 76.12 82 VAL A C 1
ATOM 601 O O . VAL A 1 82 ? 5.198 12.376 20.219 1.00 76.12 82 VAL A O 1
ATOM 604 N N . PRO A 1 83 ? 3.727 13.558 21.448 1.00 84.44 83 PRO A N 1
ATOM 605 C CA . PRO A 1 83 ? 4.738 14.431 22.046 1.00 84.44 83 PRO A CA 1
ATOM 606 C C . PRO A 1 83 ? 5.862 13.694 22.784 1.00 84.44 83 PRO A C 1
ATOM 608 O O . PRO A 1 83 ? 7.023 14.058 22.616 1.00 84.44 83 PRO A O 1
ATOM 611 N N . ASP A 1 84 ? 5.541 12.647 23.547 1.00 83.62 84 ASP A N 1
ATOM 612 C CA . ASP A 1 84 ? 6.527 11.897 24.338 1.00 83.62 84 ASP A CA 1
ATOM 613 C C . ASP A 1 84 ? 7.494 11.121 23.434 1.00 83.62 84 ASP A C 1
ATOM 615 O O . ASP A 1 84 ? 8.706 11.119 23.654 1.00 83.62 84 ASP A O 1
ATOM 619 N N . ILE A 1 85 ? 6.969 10.521 22.361 1.00 81.25 85 ILE A N 1
ATOM 620 C CA . ILE A 1 85 ? 7.773 9.818 21.350 1.00 81.25 85 ILE A CA 1
ATOM 621 C C . ILE A 1 85 ? 8.694 10.799 20.618 1.00 81.25 85 ILE A C 1
ATOM 623 O O . ILE A 1 85 ? 9.875 10.510 20.421 1.00 81.25 85 ILE A O 1
ATOM 627 N N . MET A 1 86 ? 8.182 11.974 20.245 1.00 81.81 86 MET A N 1
ATOM 628 C CA . MET A 1 86 ? 8.989 13.008 19.594 1.00 81.81 86 MET A CA 1
ATOM 629 C C . MET A 1 86 ? 10.082 13.551 20.518 1.00 81.81 86 MET A C 1
ATOM 631 O O . MET A 1 86 ? 11.209 13.748 20.069 1.00 81.81 86 MET A O 1
ATOM 635 N N . ALA A 1 87 ? 9.784 13.752 21.804 1.00 84.31 87 ALA A N 1
ATOM 636 C CA . ALA A 1 87 ? 10.773 14.176 22.790 1.00 84.31 87 ALA A CA 1
ATOM 637 C C . ALA A 1 87 ? 11.894 13.137 22.952 1.00 84.31 87 ALA A C 1
ATOM 639 O O . ALA A 1 87 ? 13.071 13.498 22.955 1.00 84.31 87 ALA A O 1
ATOM 640 N N . LEU A 1 88 ? 11.542 11.848 23.012 1.00 82.50 88 LEU A N 1
ATOM 641 C CA . LEU A 1 88 ? 12.513 10.756 23.071 1.00 82.50 88 LEU A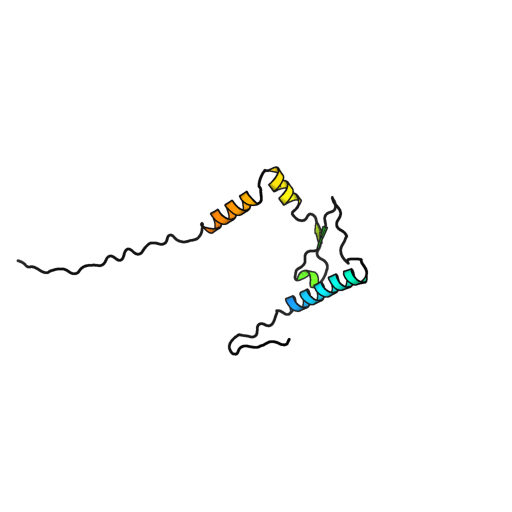 CA 1
ATOM 642 C C . LEU A 1 88 ? 13.383 10.694 21.808 1.00 82.50 88 LEU A C 1
ATOM 644 O O . LEU A 1 88 ? 14.601 10.573 21.913 1.00 82.50 88 LEU A O 1
ATOM 648 N N . PHE A 1 89 ? 12.783 10.810 20.622 1.00 81.44 89 PHE A N 1
ATOM 649 C CA . PHE A 1 89 ? 13.520 10.811 19.356 1.00 81.44 89 PHE A CA 1
ATOM 650 C C . PHE A 1 89 ? 14.508 11.982 19.274 1.00 81.44 89 PHE A C 1
ATOM 652 O O . PHE A 1 89 ? 15.672 11.784 18.930 1.00 81.44 89 PHE A O 1
ATOM 659 N N . MET A 1 90 ? 14.075 13.187 19.659 1.00 82.81 90 MET A N 1
ATOM 660 C CA . MET A 1 90 ? 14.943 14.368 19.715 1.00 82.81 90 MET A CA 1
ATOM 661 C C . MET A 1 90 ? 16.091 14.171 20.712 1.00 82.81 90 MET A C 1
ATOM 663 O O . MET A 1 90 ? 17.240 14.451 20.377 1.00 82.81 90 MET A O 1
ATOM 667 N N . ALA A 1 91 ? 15.819 13.625 21.901 1.00 81.12 91 ALA A N 1
ATOM 668 C CA . ALA A 1 91 ? 16.859 13.329 22.886 1.00 81.12 91 ALA A CA 1
ATOM 669 C C . ALA A 1 91 ? 17.887 12.317 22.348 1.00 81.12 91 ALA A C 1
ATOM 671 O O . ALA A 1 91 ? 19.090 12.560 22.422 1.00 81.12 91 ALA A O 1
ATOM 672 N N . LEU A 1 92 ? 17.428 11.225 21.731 1.00 79.94 92 LEU A N 1
ATOM 673 C CA . LEU A 1 92 ? 18.306 10.204 21.154 1.00 79.94 92 LEU A CA 1
ATOM 674 C C . LEU A 1 92 ? 19.107 10.714 19.952 1.00 79.94 92 LEU A C 1
ATOM 676 O O . LEU A 1 92 ? 20.235 10.274 19.762 1.00 79.94 92 LEU A O 1
ATOM 680 N N . SER A 1 93 ? 18.576 11.664 19.176 1.00 75.19 93 SER A N 1
ATOM 681 C CA . SER A 1 93 ? 19.302 12.245 18.037 1.00 75.19 93 SER A CA 1
ATOM 682 C C . SER A 1 93 ? 20.566 13.010 18.442 1.00 75.19 93 SER A C 1
ATOM 684 O O . SER A 1 93 ? 21.471 13.160 17.630 1.00 75.19 93 SER A O 1
ATOM 686 N N . THR A 1 94 ? 20.660 13.439 19.706 1.00 72.06 94 THR A N 1
ATOM 687 C CA . THR A 1 94 ? 21.862 14.086 20.259 1.00 72.06 94 THR A CA 1
ATOM 688 C C . THR A 1 94 ? 22.889 13.085 20.802 1.00 72.06 94 THR A C 1
ATOM 690 O O . THR A 1 94 ? 24.045 13.436 21.033 1.00 72.06 94 THR A O 1
ATOM 693 N N . CYS A 1 95 ? 22.509 11.815 20.976 1.00 65.50 95 CYS A N 1
ATOM 694 C CA . CYS A 1 95 ? 23.419 10.744 21.367 1.00 65.50 95 CYS A CA 1
ATOM 695 C C . CYS A 1 95 ? 24.128 10.186 20.125 1.00 65.50 95 CYS A C 1
ATOM 697 O O . CYS A 1 95 ? 23.739 9.160 19.574 1.00 65.50 95 CYS A O 1
ATOM 699 N N . GLY A 1 96 ? 25.176 10.868 19.671 1.00 55.94 96 GLY A N 1
ATOM 700 C CA . GLY A 1 96 ? 25.955 10.435 18.508 1.00 55.94 96 GLY A CA 1
ATOM 701 C C . GLY A 1 96 ? 26.944 11.476 18.006 1.00 55.94 96 GLY A C 1
ATOM 702 O O . GLY A 1 96 ? 27.915 11.108 17.345 1.00 55.94 96 GLY A O 1
ATOM 703 N N . ASP A 1 97 ? 26.751 12.745 18.370 1.00 61.16 97 ASP A N 1
ATOM 704 C CA . ASP A 1 97 ? 27.745 13.769 18.094 1.00 61.16 97 ASP A CA 1
ATOM 705 C C . ASP A 1 97 ? 28.963 13.542 19.002 1.00 61.16 97 ASP A C 1
ATOM 707 O O . ASP A 1 97 ? 28.826 13.540 20.233 1.00 61.16 97 ASP A O 1
ATOM 711 N N . PRO A 1 98 ? 30.166 13.313 18.439 1.00 59.75 98 PRO A N 1
ATOM 712 C CA . PRO A 1 98 ? 31.368 13.324 19.252 1.00 59.75 98 PRO A CA 1
ATOM 713 C C . PRO A 1 98 ? 31.472 14.699 19.924 1.00 59.75 98 PRO A C 1
ATOM 715 O O . PRO A 1 98 ? 31.125 15.707 19.297 1.00 59.75 98 PRO A O 1
ATOM 718 N N . PRO A 1 99 ? 31.954 14.780 21.179 1.00 58.41 99 PRO A N 1
ATOM 719 C CA . PRO A 1 99 ? 32.200 16.071 21.795 1.00 58.41 99 PRO A CA 1
ATOM 720 C C . PRO A 1 99 ? 33.102 16.872 20.856 1.00 58.41 99 PRO A C 1
ATOM 722 O O . PRO A 1 99 ? 34.161 16.389 20.446 1.00 58.41 99 PRO A O 1
ATOM 725 N N . ILE A 1 100 ? 32.665 18.082 20.498 1.00 59.50 100 ILE A N 1
ATOM 726 C CA . ILE A 1 100 ? 33.523 19.067 19.849 1.00 59.50 100 ILE A CA 1
ATOM 727 C C . ILE A 1 100 ? 34.621 19.354 20.869 1.00 59.50 100 ILE A C 1
ATOM 729 O O . ILE A 1 100 ? 34.446 20.150 21.789 1.00 59.50 100 ILE A O 1
ATOM 733 N N . ILE A 1 101 ? 35.741 18.641 20.763 1.00 56.50 101 ILE A N 1
ATOM 734 C CA . ILE A 1 101 ? 36.969 19.047 21.423 1.00 56.50 101 ILE A CA 1
ATOM 735 C C . ILE A 1 101 ? 37.352 20.321 20.683 1.00 56.50 101 ILE A C 1
ATOM 737 O O . ILE A 1 101 ? 37.916 20.261 19.590 1.00 56.50 101 ILE A O 1
ATOM 741 N N . GLU A 1 102 ? 36.961 21.472 21.233 1.00 50.06 102 GLU A N 1
ATOM 742 C CA . GLU A 1 102 ? 37.545 22.747 20.852 1.00 50.06 102 GLU A CA 1
ATOM 743 C C . GLU A 1 102 ? 39.053 22.556 20.958 1.00 50.06 102 GLU A C 1
ATOM 745 O O . GLU A 1 102 ? 39.611 22.395 22.046 1.00 50.06 102 GLU A O 1
ATOM 750 N N . ALA A 1 103 ? 39.708 22.475 19.803 1.00 49.09 103 ALA A N 1
ATOM 751 C CA . ALA A 1 103 ? 41.146 22.515 19.727 1.00 49.09 103 ALA A CA 1
ATOM 752 C C . ALA A 1 103 ? 41.547 23.895 20.247 1.00 49.09 103 ALA A C 1
ATOM 754 O O . ALA A 1 103 ? 41.600 24.864 19.492 1.00 49.09 103 ALA A O 1
ATOM 755 N N . ALA A 1 104 ? 41.782 23.987 21.556 1.00 49.78 104 ALA A N 1
ATOM 756 C CA . ALA A 1 104 ? 42.495 25.086 22.160 1.00 49.78 104 ALA A CA 1
ATOM 757 C C . ALA A 1 104 ? 43.873 25.091 21.498 1.00 49.78 104 ALA A C 1
ATOM 759 O O . ALA A 1 104 ? 44.785 24.355 21.877 1.00 49.78 104 ALA A O 1
ATOM 760 N N . THR A 1 105 ? 43.990 25.880 20.434 1.00 46.97 105 THR A N 1
ATOM 761 C CA . THR A 1 105 ? 45.248 26.283 19.835 1.00 46.97 105 THR A CA 1
ATOM 762 C C . THR A 1 105 ? 46.078 26.906 20.944 1.00 46.97 105 THR A C 1
ATOM 764 O O . THR A 1 105 ? 45.936 28.086 21.262 1.00 46.97 105 THR A O 1
ATOM 767 N N . HIS A 1 106 ? 46.944 26.095 21.550 1.00 44.06 106 HIS A N 1
ATOM 768 C CA . HIS A 1 106 ? 48.120 26.563 22.255 1.00 44.06 106 HIS A CA 1
ATOM 769 C C . HIS A 1 106 ? 48.977 27.297 21.222 1.00 44.06 106 HIS A C 1
ATOM 771 O O . HIS A 1 106 ? 49.832 26.714 20.556 1.00 44.06 106 HIS A O 1
ATOM 777 N N . ALA A 1 107 ? 48.707 28.590 21.059 1.00 46.97 107 ALA A N 1
ATOM 778 C CA . ALA A 1 107 ? 49.640 29.518 20.460 1.00 46.97 107 ALA A CA 1
ATOM 779 C C . ALA A 1 107 ? 50.882 29.535 21.361 1.00 46.97 107 ALA A C 1
ATOM 781 O O . ALA A 1 107 ? 50.933 30.210 22.388 1.00 46.97 107 ALA A O 1
ATOM 782 N N . HIS A 1 108 ? 51.862 28.708 21.007 1.00 41.97 108 HIS A N 1
ATOM 783 C CA . HIS A 1 108 ? 53.211 28.780 21.536 1.00 41.97 108 HIS A CA 1
ATOM 784 C C . HIS A 1 108 ? 53.800 30.120 21.088 1.00 41.97 108 HIS A C 1
ATOM 786 O O . HIS A 1 108 ? 54.135 30.297 19.919 1.00 41.97 108 HIS A O 1
ATOM 792 N N . VAL A 1 109 ? 53.856 31.079 22.010 1.00 46.84 109 VAL A N 1
ATOM 793 C CA . VAL A 1 109 ? 54.601 32.331 21.853 1.00 46.84 109 VAL A CA 1
ATOM 794 C C . VAL A 1 109 ? 56.090 31.987 21.981 1.00 46.84 109 VAL A C 1
ATOM 796 O O . VAL A 1 109 ? 56.499 31.556 23.061 1.00 46.84 109 VAL A O 1
ATOM 799 N N . PRO A 1 110 ? 56.922 32.146 20.935 1.00 44.19 110 PRO A N 1
ATOM 800 C CA . PRO A 1 110 ? 58.360 32.012 21.076 1.00 44.19 110 PRO A CA 1
ATOM 801 C C . PRO A 1 110 ? 58.903 33.359 21.558 1.00 44.19 110 PRO A C 1
ATOM 803 O O . PRO A 1 110 ? 58.908 34.342 20.819 1.00 44.19 110 PRO A O 1
ATOM 806 N N . GLY A 1 111 ? 59.314 33.406 22.822 1.00 37.81 111 GLY A N 1
ATOM 807 C CA . GLY A 1 111 ? 59.809 34.613 23.469 1.00 37.81 111 GLY A CA 1
ATOM 808 C C . GLY A 1 111 ? 61.037 34.336 24.324 1.00 37.81 111 GLY A C 1
ATOM 809 O O . GLY A 1 111 ? 60.917 33.899 25.459 1.00 37.81 111 GLY A O 1
ATOM 810 N N . GLU A 1 112 ? 62.182 34.687 23.744 1.00 41.06 112 GLU A N 1
ATOM 811 C CA . GLU A 1 112 ? 63.348 35.275 24.410 1.00 41.06 112 GLU A CA 1
ATOM 812 C C . GLU A 1 112 ? 64.405 34.364 25.062 1.00 41.06 112 GLU A C 1
ATOM 814 O O . GLU A 1 112 ? 64.206 33.651 26.041 1.00 41.06 112 GLU A O 1
ATOM 819 N N . ALA A 1 113 ? 65.595 34.460 24.467 1.00 44.12 113 ALA A N 1
ATOM 820 C CA . ALA A 1 113 ? 66.851 33.889 24.904 1.00 44.12 113 ALA A CA 1
ATOM 821 C C . ALA A 1 113 ? 67.541 34.777 25.952 1.00 44.12 113 ALA A C 1
ATOM 823 O O . ALA A 1 113 ? 67.639 35.983 25.756 1.00 44.12 113 ALA A O 1
ATOM 824 N N . ALA A 1 114 ? 68.133 34.159 26.976 1.00 42.56 114 ALA A N 1
ATOM 825 C CA . ALA A 1 114 ? 69.328 34.631 27.692 1.00 42.56 114 ALA A CA 1
ATOM 826 C C . ALA A 1 114 ? 69.860 33.460 28.549 1.00 42.56 114 ALA A C 1
ATOM 828 O O . ALA A 1 114 ? 69.143 32.930 29.388 1.00 42.56 114 ALA A O 1
ATOM 829 N N . ALA A 1 115 ? 70.994 32.857 28.175 1.00 41.16 115 ALA A N 1
ATOM 830 C CA . ALA A 1 115 ? 72.335 33.123 28.728 1.00 41.16 115 ALA A CA 1
ATOM 831 C C . ALA A 1 115 ? 72.545 32.509 30.133 1.00 41.16 115 ALA A C 1
ATOM 833 O O . ALA A 1 115 ? 71.993 32.982 31.115 1.00 41.16 115 ALA A O 1
ATOM 834 N N . ALA A 1 116 ? 73.287 31.396 30.232 1.00 40.09 116 ALA A N 1
ATOM 835 C CA . ALA A 1 116 ? 74.690 31.305 30.704 1.00 40.09 116 ALA A CA 1
ATOM 836 C C . ALA A 1 116 ? 74.695 30.473 32.015 1.00 40.09 116 ALA A C 1
ATOM 838 O O . ALA A 1 116 ? 73.694 30.467 32.712 1.00 40.09 116 ALA A O 1
ATOM 839 N N . SER A 1 117 ? 75.703 29.724 32.460 1.00 41.81 117 SER A N 1
ATOM 840 C CA . SER A 1 117 ? 77.091 29.495 32.068 1.00 41.81 117 SER A CA 1
ATOM 841 C C . SER A 1 117 ? 77.568 28.242 32.833 1.00 41.81 117 SER A C 1
ATOM 843 O O . SER A 1 117 ? 77.200 28.105 33.994 1.00 41.81 117 SER A O 1
ATOM 845 N N . ARG A 1 118 ? 78.408 27.430 32.178 1.00 39.91 118 ARG A N 1
ATOM 846 C CA . ARG A 1 118 ? 79.459 26.516 32.692 1.00 39.91 118 ARG A CA 1
ATOM 847 C C . ARG A 1 118 ? 79.148 25.497 33.791 1.00 39.91 118 ARG A C 1
ATOM 849 O O . ARG A 1 118 ? 78.983 25.890 34.961 1.00 39.91 118 ARG A O 1
#

Organism: NCBI:txid1333877